Protein AF-A0A7K1C9X3-F1 (afdb_monomer)

Sequence (75 aa):
MRASLAVAEEQLAHLADEAEEKGLKALVSETPGADLEYREARRHADAMVRHRDAVKASIAELEARQDQLLDQLGS

Secondary structure (DSSP, 8-state):
-HHHHHHHHHHHHHHHHHHHHHHHHHHHH--HHHHHHHHHHHHHHHHHHHHHHHHHHHHHHHHHHHHHHHHHHH-

Radius of gyration: 18.95 Å; Cα contacts (8 Å, |Δi|>4): 45; chains: 1; bounding box: 44×15×54 Å

pLDDT: mean 95.87, std 5.35, range [60.16, 98.62]

Mean predicted aligned error: 3.59 Å

Solvent-accessible surface area (backbone atoms only — not comparable to full-atom values): 3893 Å² total; per-residue (Å²): 104,73,68,56,45,53,53,38,51,52,54,30,51,55,33,44,52,53,19,49,54,31,43,55,49,18,71,73,62,74,39,75,64,36,48,49,54,18,54,52,32,42,52,51,24,57,51,34,50,54,49,41,52,52,49,52,51,54,50,54,53,52,50,55,52,48,52,55,51,50,54,66,73,74,106

Structure (mmCIF, N/CA/C/O backbone):
data_AF-A0A7K1C9X3-F1
#
_entry.id   AF-A0A7K1C9X3-F1
#
loop_
_atom_site.group_PDB
_atom_site.id
_atom_site.type_symbol
_atom_site.label_atom_id
_atom_site.label_alt_id
_atom_site.label_comp_id
_atom_site.label_asym_id
_atom_site.label_entity_id
_atom_site.label_seq_id
_atom_site.pdbx_PDB_ins_code
_atom_site.Cartn_x
_atom_site.Cartn_y
_atom_site.Cartn_z
_atom_site.occupancy
_atom_site.B_iso_or_equiv
_atom_site.auth_seq_id
_atom_site.auth_comp_id
_atom_site.auth_asym_id
_atom_site.auth_atom_id
_atom_site.pdbx_PDB_model_num
ATOM 1 N N . MET A 1 1 ? -4.160 5.858 13.242 1.00 81.62 1 MET A N 1
ATOM 2 C CA . MET A 1 1 ? -4.344 4.805 12.221 1.00 81.62 1 MET A CA 1
ATOM 3 C C . MET A 1 1 ? -4.969 5.310 10.927 1.00 81.62 1 MET A C 1
ATOM 5 O O . MET A 1 1 ? -4.365 5.077 9.898 1.00 81.62 1 MET A O 1
ATOM 9 N N . ARG A 1 2 ? -6.082 6.064 10.928 1.00 86.31 2 ARG A N 1
ATOM 10 C CA . ARG A 1 2 ? -6.607 6.664 9.676 1.00 86.31 2 ARG A CA 1
ATOM 11 C C . ARG A 1 2 ? -5.609 7.602 8.973 1.00 86.31 2 ARG A C 1
ATOM 13 O O . ARG A 1 2 ? -5.444 7.510 7.768 1.00 86.31 2 ARG A O 1
ATOM 20 N N . ALA A 1 3 ? -4.865 8.416 9.729 1.00 93.06 3 ALA A N 1
ATOM 21 C CA . ALA A 1 3 ? -3.752 9.198 9.176 1.00 93.06 3 ALA A CA 1
ATOM 22 C C . ALA A 1 3 ? -2.624 8.310 8.611 1.00 93.06 3 ALA A C 1
ATOM 24 O O . ALA A 1 3 ? -2.077 8.601 7.558 1.00 93.06 3 ALA A O 1
ATOM 25 N N . SER A 1 4 ? -2.310 7.194 9.277 1.00 91.31 4 SER A N 1
ATOM 26 C CA . SER A 1 4 ? -1.331 6.210 8.794 1.00 91.31 4 SER A CA 1
ATOM 27 C C . SER A 1 4 ? -1.786 5.542 7.493 1.00 91.31 4 SER A C 1
ATOM 29 O O . SER A 1 4 ? -0.964 5.307 6.618 1.00 91.31 4 SER A O 1
ATOM 31 N N . LEU A 1 5 ? -3.090 5.275 7.350 1.00 96.38 5 LEU A N 1
ATOM 32 C CA . LEU A 1 5 ? -3.671 4.773 6.108 1.00 96.38 5 LEU A CA 1
ATOM 33 C C . LEU A 1 5 ? -3.544 5.801 4.980 1.00 96.38 5 LEU A C 1
ATOM 35 O O . LEU A 1 5 ? -3.114 5.429 3.898 1.00 96.38 5 LEU A O 1
ATOM 39 N N . ALA A 1 6 ? -3.841 7.076 5.245 1.00 97.44 6 ALA A N 1
ATOM 40 C CA . ALA A 1 6 ? -3.690 8.137 4.250 1.00 97.44 6 ALA A CA 1
ATOM 41 C C . ALA A 1 6 ? -2.239 8.255 3.748 1.00 97.44 6 ALA A C 1
ATOM 43 O O . ALA A 1 6 ? -2.011 8.314 2.545 1.00 97.44 6 ALA A O 1
ATOM 44 N N . VAL A 1 7 ? -1.257 8.194 4.656 1.00 97.44 7 VAL A N 1
ATOM 45 C CA . VAL A 1 7 ? 0.169 8.176 4.285 1.00 97.44 7 VAL A CA 1
ATOM 46 C C . VAL A 1 7 ? 0.510 6.941 3.446 1.00 97.44 7 VAL A C 1
ATOM 48 O O . VAL A 1 7 ? 1.179 7.063 2.426 1.00 97.44 7 VAL A O 1
ATOM 51 N N . ALA A 1 8 ? 0.033 5.753 3.829 1.00 96.81 8 ALA A N 1
ATOM 52 C CA . ALA A 1 8 ? 0.278 4.532 3.060 1.00 96.81 8 ALA A CA 1
ATOM 53 C C . ALA A 1 8 ? -0.367 4.578 1.661 1.00 96.81 8 ALA A C 1
ATOM 55 O O . ALA A 1 8 ? 0.191 4.043 0.706 1.00 96.81 8 ALA A O 1
ATOM 56 N N . GLU A 1 9 ? -1.532 5.216 1.525 1.00 98.25 9 GLU A N 1
ATOM 57 C CA . GLU A 1 9 ? -2.207 5.421 0.240 1.00 98.25 9 GLU A CA 1
ATOM 58 C C . GLU A 1 9 ? -1.455 6.424 -0.647 1.00 98.25 9 GLU A C 1
ATOM 60 O O . GLU A 1 9 ? -1.291 6.160 -1.837 1.00 98.25 9 GLU A O 1
ATOM 65 N N . GLU A 1 10 ? -0.918 7.507 -0.079 1.00 98.19 10 GLU A N 1
ATOM 66 C CA . GLU A 1 10 ? -0.055 8.459 -0.794 1.00 98.19 10 GLU A CA 1
ATOM 67 C C . GLU A 1 10 ? 1.246 7.797 -1.273 1.00 98.19 10 GLU A C 1
ATOM 69 O O . GLU A 1 10 ? 1.621 7.913 -2.441 1.00 98.19 10 GLU A O 1
ATOM 74 N N . GLN A 1 11 ? 1.910 7.037 -0.399 1.00 97.81 11 GLN A N 1
ATOM 75 C CA . GLN A 1 11 ? 3.126 6.302 -0.755 1.00 97.81 11 GLN A CA 1
ATOM 76 C C . GLN A 1 11 ? 2.863 5.254 -1.837 1.00 97.81 11 GLN A C 1
ATOM 78 O O . GLN A 1 11 ? 3.682 5.080 -2.739 1.00 97.81 11 GLN A O 1
ATOM 83 N N . LEU A 1 12 ? 1.727 4.555 -1.762 1.00 98.50 12 LEU A N 1
ATOM 84 C CA . LEU A 1 12 ? 1.328 3.605 -2.793 1.00 98.50 12 LEU A CA 1
ATOM 85 C C . LEU A 1 12 ? 1.105 4.302 -4.138 1.00 98.50 12 LEU A C 1
ATOM 87 O O . LEU A 1 12 ? 1.577 3.785 -5.145 1.00 98.50 12 LEU A O 1
ATOM 91 N N . ALA A 1 13 ? 0.416 5.446 -4.157 1.00 98.44 13 ALA A N 1
ATOM 92 C CA . ALA A 1 13 ? 0.193 6.204 -5.386 1.00 98.44 13 ALA A CA 1
ATOM 93 C C . ALA A 1 13 ? 1.527 6.591 -6.039 1.00 98.44 13 ALA A C 1
ATOM 95 O O . ALA A 1 13 ? 1.759 6.269 -7.199 1.00 98.44 13 ALA A O 1
ATOM 96 N N . HIS A 1 14 ? 2.455 7.148 -5.257 1.00 98.38 14 HIS A N 1
ATOM 97 C CA . HIS A 1 14 ? 3.777 7.520 -5.755 1.00 98.38 14 HIS A CA 1
ATOM 98 C C . HIS A 1 14 ? 4.561 6.330 -6.340 1.00 98.38 14 HIS A C 1
ATOM 100 O O . HIS A 1 14 ? 5.118 6.426 -7.431 1.00 98.38 14 HIS A O 1
ATOM 106 N N . LEU A 1 15 ? 4.584 5.190 -5.640 1.00 98.44 15 LEU A N 1
ATOM 107 C CA . LEU A 1 15 ? 5.297 3.995 -6.105 1.00 98.44 15 LEU A CA 1
ATOM 108 C C . LEU A 1 15 ? 4.638 3.350 -7.330 1.00 98.44 15 LEU A C 1
ATOM 110 O O . LEU A 1 15 ? 5.326 2.744 -8.153 1.00 98.44 15 LEU A O 1
ATOM 114 N N . ALA A 1 16 ? 3.312 3.440 -7.440 1.00 98.38 16 ALA A N 1
ATOM 115 C CA . ALA A 1 16 ? 2.584 2.960 -8.606 1.00 98.38 16 ALA A CA 1
ATOM 116 C C . ALA A 1 16 ? 2.917 3.806 -9.842 1.00 98.38 16 ALA A C 1
ATOM 118 O O . ALA A 1 16 ? 3.245 3.229 -10.880 1.00 98.38 16 ALA A O 1
ATOM 119 N N . ASP A 1 17 ? 2.923 5.132 -9.695 1.00 98.38 17 ASP A N 1
ATOM 120 C CA . ASP A 1 17 ? 3.290 6.069 -10.760 1.00 98.38 17 ASP A CA 1
ATOM 121 C C . ASP A 1 17 ? 4.742 5.839 -11.221 1.00 98.38 17 ASP A C 1
ATOM 123 O O . ASP A 1 17 ? 5.014 5.736 -12.417 1.00 98.38 17 ASP A O 1
ATOM 127 N N . GLU A 1 18 ? 5.679 5.654 -10.283 1.00 98.31 18 GLU A N 1
ATOM 128 C CA . GLU A 1 18 ? 7.082 5.351 -10.602 1.00 98.31 18 GLU A CA 1
ATOM 129 C C . GLU A 1 18 ? 7.228 4.021 -11.366 1.00 98.31 18 GLU A C 1
ATOM 131 O O . GLU A 1 18 ? 8.001 3.910 -12.325 1.00 98.31 18 GLU A O 1
ATOM 136 N N . ALA A 1 19 ? 6.487 2.986 -10.957 1.00 98.19 19 ALA A N 1
ATOM 137 C CA . ALA A 1 19 ? 6.496 1.697 -11.640 1.00 98.19 19 ALA A CA 1
ATOM 138 C C . ALA A 1 19 ? 5.896 1.788 -13.053 1.00 98.19 19 ALA A C 1
ATOM 140 O O . ALA A 1 19 ? 6.370 1.095 -13.957 1.00 98.19 19 ALA A O 1
ATOM 141 N N . GLU A 1 20 ? 4.881 2.628 -13.260 1.00 97.88 20 GLU A N 1
ATOM 142 C CA . GLU A 1 20 ? 4.295 2.885 -14.577 1.00 97.88 20 GLU A CA 1
ATOM 143 C C . GLU A 1 20 ? 5.277 3.620 -15.498 1.00 97.88 20 GLU A C 1
ATOM 145 O O . GLU A 1 20 ? 5.519 3.165 -16.620 1.00 97.88 20 GLU A O 1
ATOM 150 N N . GLU A 1 21 ? 5.924 4.682 -15.008 1.00 97.56 21 GLU A N 1
ATOM 151 C CA . GLU A 1 21 ? 6.940 5.428 -15.760 1.00 97.56 21 GLU A CA 1
ATOM 152 C C . GLU A 1 21 ? 8.092 4.514 -16.205 1.00 97.56 21 GLU A C 1
ATOM 154 O O . GLU A 1 21 ? 8.472 4.480 -17.382 1.00 97.56 21 GLU A O 1
ATOM 159 N N . LYS A 1 22 ? 8.622 3.706 -15.280 1.00 97.06 22 LYS A N 1
ATOM 160 C CA . LYS A 1 22 ? 9.683 2.737 -15.589 1.00 97.06 22 LYS A CA 1
ATOM 161 C C . LYS A 1 22 ? 9.212 1.653 -16.554 1.00 97.06 22 LYS A C 1
ATOM 163 O O . LYS A 1 22 ? 9.997 1.224 -17.397 1.00 97.06 22 LYS A O 1
ATOM 168 N N . GLY A 1 23 ? 7.946 1.243 -16.478 1.00 96.06 23 GLY A N 1
ATOM 169 C CA . GLY A 1 23 ? 7.340 0.316 -17.433 1.00 96.06 23 GLY A CA 1
ATOM 170 C C . GLY A 1 23 ? 7.320 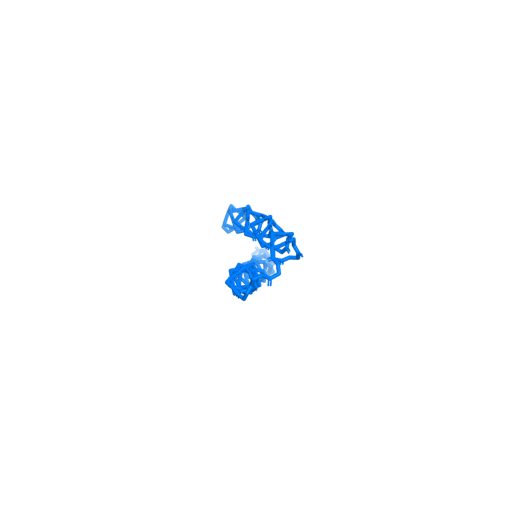0.884 -18.853 1.00 96.06 23 GLY A C 1
ATOM 171 O O . GLY A 1 23 ? 7.738 0.208 -19.793 1.00 96.06 23 GLY A O 1
ATOM 172 N N . LEU A 1 24 ? 6.928 2.151 -19.009 1.00 96.69 24 LEU A N 1
ATOM 173 C CA . LEU A 1 24 ? 6.981 2.841 -20.299 1.00 96.69 24 LEU A CA 1
ATOM 174 C C . LEU A 1 24 ? 8.421 2.931 -20.827 1.00 96.69 24 LEU A C 1
ATOM 176 O O . LEU A 1 24 ? 8.681 2.616 -21.988 1.00 96.69 24 LEU A O 1
ATOM 180 N N . LYS A 1 25 ? 9.377 3.303 -19.970 1.00 94.75 25 LYS A N 1
ATOM 181 C CA . LYS A 1 25 ? 10.799 3.387 -20.336 1.00 94.75 25 LYS A CA 1
ATOM 182 C C . LYS A 1 25 ? 11.375 2.031 -20.758 1.00 94.75 25 LYS A C 1
ATOM 184 O O . LYS A 1 25 ? 12.157 1.987 -21.710 1.00 94.75 25 LYS A O 1
ATOM 189 N N . ALA A 1 26 ? 10.992 0.947 -20.083 1.00 95.44 26 ALA A N 1
ATOM 190 C CA . ALA A 1 26 ? 11.402 -0.416 -20.416 1.00 95.44 26 ALA A CA 1
ATOM 191 C C . ALA A 1 26 ? 10.930 -0.828 -21.816 1.00 95.44 26 ALA A C 1
ATOM 193 O O . ALA A 1 26 ? 11.742 -1.279 -22.625 1.00 95.44 26 ALA A O 1
ATOM 194 N N . LEU A 1 27 ? 9.661 -0.555 -22.137 1.00 94.94 27 LEU A N 1
ATOM 195 C CA . LEU A 1 27 ? 9.091 -0.819 -23.461 1.00 94.94 27 LEU A CA 1
ATOM 196 C C . LEU A 1 27 ? 9.778 -0.022 -24.575 1.00 94.94 27 LEU A C 1
ATOM 198 O O . LEU A 1 27 ? 9.964 -0.544 -25.667 1.00 94.94 27 LEU A O 1
ATOM 202 N N . VAL A 1 28 ? 10.147 1.233 -24.311 1.00 95.00 28 VAL A N 1
ATOM 203 C CA . VAL A 1 28 ? 10.764 2.111 -25.320 1.00 95.00 28 VAL A CA 1
ATOM 204 C C . VAL A 1 28 ? 12.250 1.813 -25.518 1.00 95.00 28 VAL A C 1
ATOM 206 O O . VAL A 1 28 ? 12.761 1.934 -26.627 1.00 95.00 28 VAL A O 1
ATOM 209 N N . SER A 1 29 ? 12.964 1.473 -24.445 1.00 89.94 29 SER A N 1
ATOM 210 C CA . SER A 1 29 ? 14.424 1.343 -24.496 1.00 89.94 29 SER A CA 1
ATOM 211 C C . SER A 1 29 ? 14.881 -0.053 -24.920 1.00 89.94 29 SER A C 1
ATOM 213 O O . SER A 1 29 ? 16.026 -0.194 -25.337 1.00 89.94 29 SER A O 1
ATOM 215 N N . GLU A 1 30 ? 14.036 -1.080 -24.753 1.00 83.69 30 GLU A N 1
ATOM 216 C CA . GLU A 1 30 ? 14.344 -2.500 -25.019 1.00 83.69 30 GLU A CA 1
ATOM 217 C C . GLU A 1 30 ? 15.667 -2.978 -24.380 1.00 83.69 30 GLU A C 1
ATOM 219 O O . GLU A 1 30 ? 16.311 -3.928 -24.830 1.00 83.69 30 GLU A O 1
ATOM 224 N N . THR A 1 31 ? 16.106 -2.311 -23.305 1.00 92.00 31 THR A N 1
ATOM 225 C CA . THR A 1 31 ? 17.348 -2.659 -22.612 1.00 92.00 31 THR A CA 1
ATOM 226 C C . THR A 1 31 ? 17.060 -3.552 -21.406 1.00 92.00 31 THR A C 1
ATOM 228 O O . THR A 1 31 ? 16.140 -3.262 -20.637 1.00 92.00 31 THR A O 1
ATOM 231 N N . PRO A 1 32 ? 17.903 -4.567 -21.138 1.00 89.56 32 PRO A N 1
ATOM 232 C CA . PRO A 1 32 ? 17.778 -5.388 -19.932 1.00 89.56 32 PRO A CA 1
ATOM 233 C C . PRO A 1 32 ? 17.818 -4.586 -18.620 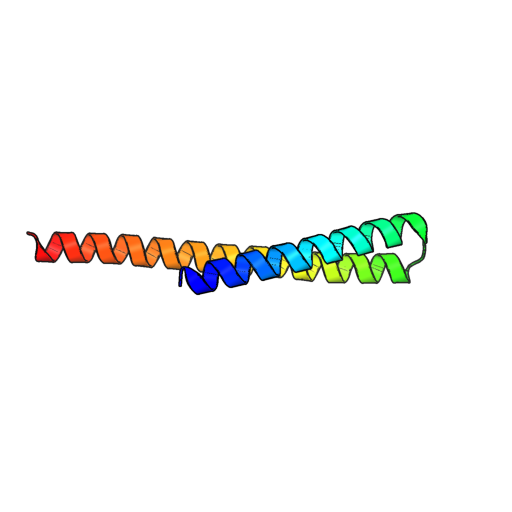1.00 89.56 32 PRO A C 1
ATOM 235 O O . PRO A 1 32 ? 17.235 -5.003 -17.623 1.00 89.56 32 PRO A O 1
ATOM 238 N N . GLY A 1 33 ? 18.504 -3.437 -18.611 1.00 94.56 33 GLY A N 1
ATOM 239 C CA . GLY A 1 33 ? 18.572 -2.552 -17.446 1.00 94.56 33 GLY A CA 1
ATOM 240 C C . GLY A 1 33 ? 17.231 -1.889 -17.129 1.00 94.56 33 GLY A C 1
ATOM 241 O O . GLY A 1 33 ? 16.809 -1.895 -15.977 1.00 94.56 33 GLY A O 1
ATOM 242 N N . ALA A 1 34 ? 16.526 -1.386 -18.145 1.00 94.25 34 ALA A N 1
ATOM 243 C CA . ALA A 1 34 ? 15.214 -0.771 -17.952 1.00 94.25 34 ALA A CA 1
ATOM 244 C C . ALA A 1 34 ? 14.157 -1.799 -17.493 1.00 94.25 34 ALA A C 1
ATOM 246 O O . ALA A 1 34 ? 13.343 -1.502 -16.620 1.00 94.25 34 ALA A O 1
ATOM 247 N N . ASP A 1 35 ? 14.232 -3.036 -17.995 1.00 95.38 35 ASP A N 1
ATOM 248 C CA . ASP A 1 35 ? 13.407 -4.155 -17.521 1.00 95.38 35 ASP A CA 1
ATOM 249 C C . ASP A 1 35 ? 13.644 -4.483 -16.039 1.00 95.38 35 ASP A C 1
ATOM 251 O O . ASP A 1 35 ? 12.703 -4.807 -15.306 1.00 95.38 35 ASP A O 1
ATOM 255 N N . LEU A 1 36 ? 14.900 -4.424 -15.584 1.00 96.94 36 LEU A N 1
ATOM 256 C CA . LEU A 1 36 ? 15.241 -4.637 -14.179 1.00 96.94 36 LEU A CA 1
ATOM 257 C C . LEU A 1 36 ? 14.673 -3.516 -13.300 1.00 96.94 36 LEU A C 1
ATOM 259 O O . LEU A 1 36 ? 13.984 -3.818 -12.325 1.00 96.94 36 LEU A O 1
ATOM 263 N N . GLU A 1 37 ? 14.892 -2.253 -13.682 1.00 97.06 37 GLU A N 1
ATOM 264 C CA . GLU A 1 37 ? 14.366 -1.076 -12.973 1.00 97.06 37 GLU A CA 1
ATOM 265 C C . GLU A 1 37 ? 12.839 -1.152 -12.817 1.00 97.06 37 GLU A C 1
ATOM 267 O O . GLU A 1 37 ? 12.308 -0.924 -11.726 1.00 97.06 37 GLU A O 1
ATOM 272 N N . TYR A 1 38 ? 12.130 -1.522 -13.889 1.00 97.38 38 TYR A N 1
ATOM 273 C CA . TYR A 1 38 ? 10.683 -1.727 -13.862 1.00 97.38 38 TYR A CA 1
ATOM 274 C C . TYR A 1 38 ? 10.275 -2.826 -12.874 1.00 97.38 38 TYR A C 1
ATOM 276 O O . TYR A 1 38 ? 9.384 -2.627 -12.045 1.00 97.38 38 TYR A O 1
ATOM 284 N N . ARG A 1 39 ? 10.936 -3.991 -12.919 1.00 97.50 39 ARG A N 1
ATOM 285 C CA . ARG A 1 39 ? 10.623 -5.113 -12.019 1.00 97.50 39 ARG A CA 1
ATOM 286 C C . ARG A 1 39 ? 10.852 -4.757 -10.555 1.00 97.50 39 ARG A C 1
ATOM 288 O O . ARG A 1 39 ? 10.092 -5.217 -9.706 1.00 97.50 39 ARG A O 1
ATOM 295 N N . GLU A 1 40 ? 11.885 -3.983 -10.247 1.00 98.25 40 GLU A N 1
ATOM 296 C CA . GLU A 1 40 ? 12.158 -3.519 -8.885 1.00 98.25 40 GLU A CA 1
ATOM 297 C C . GLU A 1 40 ? 11.081 -2.545 -8.408 1.00 98.25 40 GLU A C 1
ATOM 299 O O . GLU A 1 40 ? 10.459 -2.788 -7.372 1.00 98.25 40 GLU A O 1
ATOM 304 N N . ALA A 1 41 ? 10.774 -1.515 -9.201 1.00 98.25 41 ALA A N 1
ATOM 305 C CA . ALA A 1 41 ? 9.716 -0.558 -8.882 1.00 98.25 41 ALA A CA 1
ATOM 306 C C . ALA A 1 41 ? 8.359 -1.251 -8.689 1.00 98.25 41 ALA A C 1
ATOM 308 O O . ALA A 1 41 ? 7.652 -0.995 -7.713 1.00 98.25 41 ALA A O 1
ATOM 309 N N . ARG A 1 42 ? 8.034 -2.229 -9.545 1.00 98.25 42 ARG A N 1
ATOM 310 C CA . ARG A 1 42 ? 6.811 -3.024 -9.408 1.00 98.25 42 ARG A CA 1
ATOM 311 C C . ARG A 1 42 ? 6.765 -3.808 -8.097 1.00 98.25 42 ARG A C 1
ATOM 313 O O . ARG A 1 42 ? 5.740 -3.797 -7.423 1.00 98.25 42 ARG A O 1
ATOM 320 N N . ARG A 1 43 ? 7.870 -4.443 -7.691 1.00 98.56 43 ARG A N 1
ATOM 321 C CA . ARG A 1 43 ? 7.939 -5.151 -6.399 1.00 98.56 43 ARG A CA 1
ATOM 322 C C . ARG A 1 43 ? 7.746 -4.207 -5.217 1.0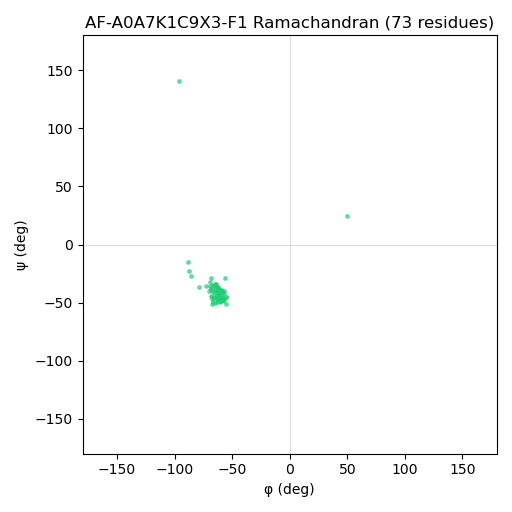0 98.56 43 ARG A C 1
ATOM 324 O O . ARG A 1 43 ? 7.133 -4.615 -4.230 1.00 98.56 43 ARG A O 1
ATOM 331 N N . HIS A 1 44 ? 8.259 -2.979 -5.298 1.00 98.31 44 HIS A N 1
ATOM 332 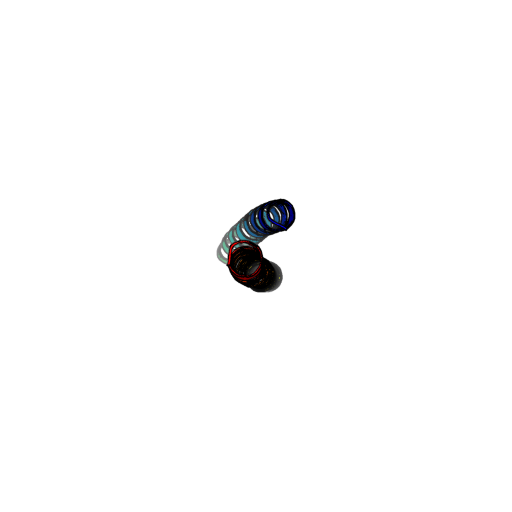C CA . HIS A 1 44 ? 8.050 -1.968 -4.263 1.00 98.31 44 HIS A CA 1
ATOM 333 C C . HIS A 1 44 ? 6.580 -1.557 -4.166 1.00 98.31 44 HIS A C 1
ATOM 335 O O . HIS A 1 44 ? 6.027 -1.580 -3.064 1.00 98.31 44 HIS A O 1
ATOM 341 N N . ALA A 1 45 ? 5.921 -1.291 -5.297 1.00 98.50 45 ALA A N 1
ATOM 342 C CA . ALA A 1 45 ? 4.485 -1.023 -5.329 1.00 98.50 45 ALA A CA 1
ATOM 343 C C . ALA A 1 45 ? 3.678 -2.197 -4.734 1.00 98.50 45 ALA A C 1
ATOM 345 O O . ALA A 1 45 ? 2.867 -1.996 -3.833 1.00 98.50 45 ALA A O 1
ATOM 346 N N . ASP A 1 46 ? 3.972 -3.441 -5.130 1.00 98.56 46 ASP A N 1
ATOM 347 C CA . ASP A 1 46 ? 3.289 -4.640 -4.617 1.00 98.56 46 ASP A CA 1
ATOM 348 C C . ASP A 1 46 ? 3.522 -4.866 -3.108 1.00 98.56 46 ASP A C 1
ATOM 350 O O . ASP A 1 46 ? 2.668 -5.398 -2.391 1.00 98.56 46 ASP A O 1
ATOM 354 N N . ALA A 1 47 ? 4.702 -4.512 -2.592 1.00 98.50 47 ALA A N 1
ATOM 355 C CA . ALA A 1 47 ? 4.968 -4.527 -1.155 1.00 98.50 47 ALA A CA 1
ATOM 356 C C . ALA A 1 47 ? 4.148 -3.452 -0.424 1.00 98.50 47 ALA A C 1
ATOM 358 O O . ALA A 1 47 ? 3.593 -3.730 0.642 1.00 98.50 47 ALA A O 1
ATOM 359 N N . MET A 1 48 ? 4.008 -2.262 -1.015 1.00 98.38 48 MET A N 1
ATOM 360 C CA . MET A 1 48 ? 3.221 -1.174 -0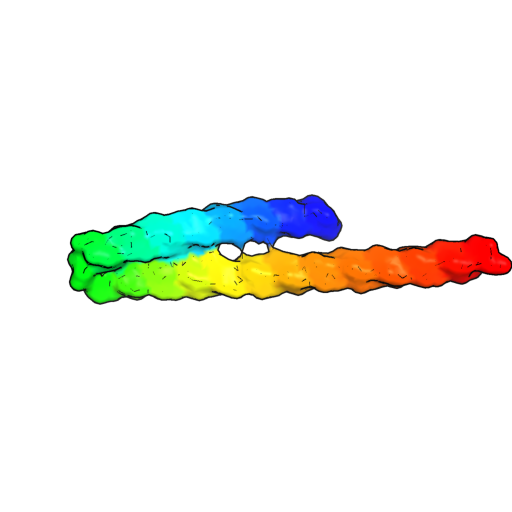.438 1.00 98.38 48 MET A CA 1
ATOM 361 C C . MET A 1 48 ? 1.717 -1.468 -0.442 1.00 98.38 48 MET A C 1
ATOM 363 O O . MET A 1 48 ? 1.043 -1.168 0.541 1.00 98.38 48 MET A O 1
ATOM 367 N N . VAL A 1 49 ? 1.196 -2.147 -1.473 1.00 98.62 49 VAL A N 1
ATOM 368 C CA . VAL A 1 49 ? -0.192 -2.654 -1.487 1.00 98.62 49 VAL A CA 1
ATOM 369 C C . VAL A 1 49 ? -0.445 -3.544 -0.272 1.00 98.62 49 VAL A C 1
ATOM 371 O O . VAL A 1 49 ? -1.378 -3.299 0.492 1.00 98.62 49 VAL A O 1
ATOM 374 N N . ARG A 1 50 ? 0.431 -4.531 -0.039 1.00 98.56 50 ARG A N 1
ATOM 375 C CA . ARG A 1 50 ? 0.323 -5.441 1.114 1.00 98.56 50 ARG A CA 1
ATOM 376 C C . ARG A 1 50 ? 0.379 -4.694 2.446 1.00 98.56 50 ARG A C 1
ATOM 378 O O . ARG A 1 50 ? -0.361 -5.035 3.365 1.00 98.56 50 ARG A O 1
ATOM 385 N N . HIS A 1 51 ? 1.225 -3.670 2.549 1.00 98.06 51 HIS A N 1
ATOM 386 C CA . HIS A 1 51 ? 1.295 -2.828 3.741 1.00 98.06 51 HIS A CA 1
ATOM 387 C C . HIS A 1 51 ? -0.006 -2.041 3.971 1.00 98.06 51 HIS A C 1
ATOM 389 O O . HIS A 1 51 ? -0.575 -2.109 5.060 1.00 98.06 51 HIS A O 1
ATOM 395 N N . ARG A 1 52 ? -0.516 -1.351 2.942 1.00 98.25 52 ARG A N 1
ATOM 396 C CA . ARG A 1 52 ? -1.785 -0.605 2.988 1.00 98.25 52 ARG A CA 1
ATOM 397 C C . ARG A 1 52 ? -2.938 -1.512 3.414 1.00 98.25 52 ARG A C 1
ATOM 399 O O . ARG A 1 52 ? -3.733 -1.136 4.276 1.00 98.25 52 ARG A O 1
ATOM 406 N N . ASP A 1 53 ? -3.012 -2.713 2.848 1.00 98.44 53 ASP A N 1
ATOM 407 C CA . ASP A 1 53 ? -4.055 -3.692 3.166 1.00 98.44 53 ASP A CA 1
ATOM 408 C C . ASP A 1 53 ? -3.967 -4.173 4.623 1.00 98.44 53 ASP A C 1
ATOM 410 O O . ASP A 1 53 ? -4.991 -4.262 5.302 1.00 98.44 53 ASP A O 1
ATOM 414 N N . ALA A 1 54 ? -2.758 -4.393 5.148 1.00 97.88 54 ALA A N 1
ATOM 415 C CA . ALA A 1 54 ? -2.557 -4.724 6.559 1.00 97.88 54 ALA A CA 1
ATOM 416 C C . ALA A 1 54 ? -3.004 -3.586 7.497 1.00 97.88 54 ALA A C 1
ATOM 418 O O . ALA A 1 54 ? -3.649 -3.839 8.516 1.00 97.88 54 ALA A O 1
ATOM 419 N N . VAL A 1 55 ? -2.727 -2.325 7.140 1.00 97.56 55 VAL A N 1
ATOM 420 C CA . VAL A 1 55 ? -3.204 -1.156 7.902 1.00 97.56 55 VAL A CA 1
ATOM 421 C C . VAL A 1 55 ? -4.734 -1.081 7.888 1.00 97.56 55 VAL A C 1
ATOM 423 O O . VAL A 1 55 ? -5.340 -0.859 8.937 1.00 97.56 55 VAL A O 1
ATOM 426 N N . LYS A 1 56 ? -5.373 -1.311 6.732 1.00 98.25 56 LYS A N 1
ATOM 427 C CA . LYS A 1 56 ? -6.842 -1.373 6.622 1.00 98.25 56 LYS A CA 1
ATOM 428 C C . LYS A 1 56 ? -7.442 -2.459 7.510 1.00 98.25 56 LYS A C 1
ATOM 430 O O . LYS A 1 56 ? -8.407 -2.187 8.218 1.00 98.25 56 LYS A O 1
ATOM 435 N N . ALA A 1 57 ? -6.861 -3.657 7.495 1.00 98.12 57 ALA A N 1
ATOM 436 C CA . ALA A 1 57 ? -7.324 -4.766 8.323 1.00 98.12 57 ALA A CA 1
ATOM 437 C C . ALA A 1 57 ? -7.233 -4.433 9.822 1.00 98.12 57 ALA A C 1
ATOM 439 O O . ALA A 1 57 ? -8.196 -4.644 10.554 1.00 98.12 57 ALA A O 1
ATOM 440 N N . SER A 1 58 ? -6.121 -3.834 10.261 1.00 97.75 58 SER A N 1
ATOM 441 C CA . SER A 1 58 ? -5.943 -3.424 11.659 1.00 97.75 58 SER A CA 1
ATOM 442 C C . SER A 1 58 ? -6.944 -2.348 12.094 1.00 97.75 58 SER A C 1
ATOM 444 O O . SER A 1 58 ? -7.458 -2.405 13.210 1.00 97.75 58 SER A O 1
ATOM 446 N N . ILE A 1 59 ? -7.267 -1.387 11.219 1.00 97.31 59 ILE A N 1
ATOM 447 C CA . ILE A 1 59 ? -8.312 -0.388 11.495 1.00 97.31 59 ILE A CA 1
ATOM 448 C C . ILE A 1 59 ? -9.663 -1.072 11.706 1.00 97.31 59 ILE A C 1
ATOM 450 O O . ILE A 1 59 ? -10.309 -0.806 12.715 1.00 97.31 59 ILE A O 1
ATOM 454 N N . ALA A 1 60 ? -10.056 -1.968 10.799 1.00 97.94 60 ALA A N 1
ATOM 455 C CA . ALA A 1 60 ? -11.336 -2.666 10.886 1.00 97.94 60 ALA A CA 1
ATOM 456 C C . ALA A 1 60 ? -11.446 -3.525 12.159 1.00 97.94 60 ALA A C 1
ATOM 458 O O . ALA A 1 60 ? -12.490 -3.542 12.807 1.00 97.94 60 ALA A O 1
ATOM 459 N N . GLU A 1 61 ? -10.363 -4.202 12.553 1.00 98.00 61 GLU A N 1
ATOM 460 C CA . GLU A 1 61 ? -10.307 -4.967 13.804 1.00 98.00 61 GLU A CA 1
ATOM 461 C C . GLU A 1 61 ? -10.511 -4.067 15.032 1.00 98.00 61 GLU A C 1
ATOM 463 O O . GLU A 1 61 ? -11.292 -4.395 15.927 1.00 98.00 61 GLU A O 1
ATOM 468 N N . LEU A 1 62 ? -9.838 -2.914 15.073 1.00 97.19 62 LEU A N 1
ATOM 469 C CA . LEU A 1 62 ? -9.947 -1.975 16.188 1.00 97.19 62 LEU A CA 1
ATOM 470 C C . LEU A 1 62 ? -11.324 -1.310 16.258 1.00 97.19 62 LEU A C 1
ATOM 472 O O . LEU A 1 62 ? -11.829 -1.108 17.359 1.00 97.19 62 LEU A O 1
ATOM 476 N N . GLU A 1 63 ? -11.930 -0.989 15.115 1.00 97.38 63 GLU A N 1
ATOM 477 C CA . GLU A 1 63 ? -13.299 -0.464 15.035 1.00 97.38 63 GLU A CA 1
ATOM 478 C C . GLU A 1 63 ? -14.301 -1.499 15.560 1.00 97.38 63 GLU A C 1
ATOM 480 O O . GLU A 1 63 ? -15.051 -1.204 16.487 1.00 97.38 63 GLU A O 1
ATOM 485 N N . ALA A 1 64 ? -14.219 -2.750 15.096 1.00 98.12 64 ALA A N 1
ATOM 486 C CA . ALA A 1 64 ? -15.069 -3.82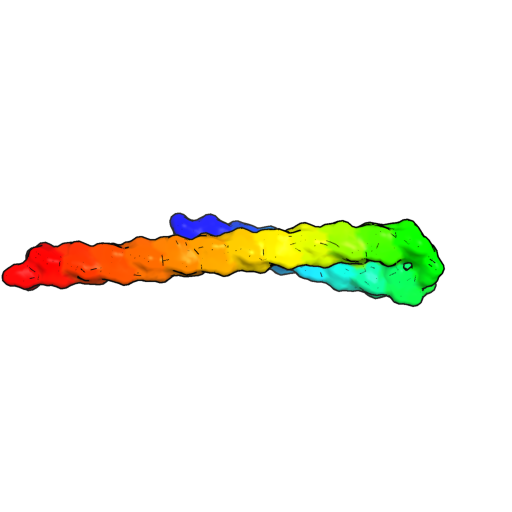7 15.600 1.00 98.12 64 ALA A CA 1
ATOM 487 C C . ALA A 1 64 ? -14.878 -4.062 17.108 1.00 98.12 64 ALA A C 1
ATOM 489 O O . ALA A 1 64 ? -15.839 -4.311 17.840 1.00 98.12 64 ALA A O 1
ATOM 490 N N . ARG A 1 65 ? -13.637 -3.972 17.604 1.00 97.88 65 ARG A N 1
ATOM 491 C CA . ARG A 1 65 ? -13.357 -4.106 19.036 1.00 97.88 65 ARG A CA 1
ATOM 492 C C . ARG A 1 65 ? -13.914 -2.934 19.841 1.00 97.88 65 ARG A C 1
ATOM 494 O O . ARG A 1 65 ? -14.381 -3.147 20.957 1.00 97.88 65 ARG A O 1
ATOM 501 N N . GLN A 1 66 ? -13.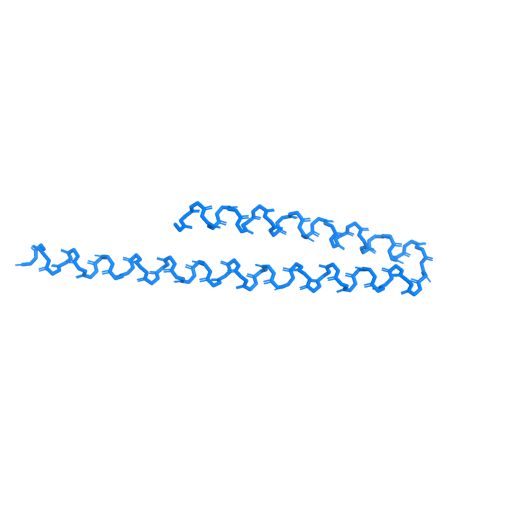847 -1.719 19.305 1.00 97.00 66 GLN A N 1
ATOM 502 C CA . GLN A 1 66 ? -14.436 -0.536 19.924 1.00 97.00 66 GLN A CA 1
ATOM 503 C C . GLN A 1 66 ? -15.953 -0.686 20.042 1.00 97.00 66 GLN A C 1
ATOM 505 O O . GLN A 1 66 ? -16.471 -0.494 21.139 1.00 97.00 66 GLN A O 1
ATOM 510 N N . ASP A 1 67 ? -16.632 -1.100 18.973 1.00 97.69 67 ASP A N 1
ATOM 511 C CA . ASP A 1 67 ? -18.083 -1.319 18.977 1.00 97.69 67 ASP A CA 1
ATOM 512 C C . ASP A 1 67 ? -18.488 -2.350 20.040 1.00 97.69 67 ASP A C 1
ATOM 514 O O . ASP A 1 67 ? -19.327 -2.069 20.891 1.00 97.69 67 ASP A O 1
ATOM 518 N N . GLN A 1 68 ? -17.793 -3.493 20.102 1.00 97.81 68 GLN A N 1
ATOM 519 C CA . GLN A 1 68 ? -18.029 -4.510 21.138 1.00 97.81 68 GLN A CA 1
ATOM 520 C C . GLN A 1 68 ? -17.883 -3.972 22.567 1.00 97.81 68 GLN A C 1
ATOM 522 O O . GLN A 1 68 ? -18.612 -4.383 23.468 1.00 97.81 68 GLN A O 1
ATOM 527 N N . LEU A 1 69 ? -16.891 -3.112 22.805 1.00 97.62 69 LEU A N 1
ATOM 528 C CA . LEU A 1 69 ? -16.660 -2.527 24.125 1.00 97.62 69 LEU A CA 1
ATOM 529 C C . LEU A 1 69 ? -17.723 -1.477 24.465 1.00 97.62 69 LEU A C 1
ATOM 531 O O . LEU A 1 69 ? -18.121 -1.379 25.622 1.00 97.62 69 LEU A O 1
ATOM 535 N N . LEU A 1 70 ? -18.189 -0.710 23.478 1.00 97.69 70 LEU A N 1
ATOM 536 C CA . LEU A 1 70 ? -19.279 0.248 23.654 1.00 97.69 70 LEU A CA 1
ATOM 537 C C . LEU A 1 70 ? -20.595 -0.462 23.978 1.00 97.69 70 LEU A C 1
ATOM 539 O O . LEU A 1 70 ? -21.282 -0.040 24.907 1.00 97.69 70 LEU A O 1
ATOM 543 N N . ASP A 1 71 ? -20.891 -1.572 23.300 1.00 97.12 71 ASP A N 1
ATOM 544 C CA . ASP A 1 71 ? -22.063 -2.402 23.593 1.00 97.12 71 ASP A CA 1
ATOM 545 C C . ASP A 1 71 ? -22.044 -2.915 25.042 1.00 97.12 71 ASP A C 1
ATOM 547 O O . ASP A 1 71 ? -23.062 -2.858 25.723 1.00 97.12 71 ASP A O 1
ATOM 551 N N . GLN A 1 72 ? -20.880 -3.345 25.551 1.00 95.94 72 GLN A N 1
ATOM 552 C CA . GLN A 1 72 ? -20.716 -3.816 26.938 1.00 95.94 72 GLN A CA 1
ATOM 553 C C . GLN A 1 72 ? -20.867 -2.718 27.997 1.00 95.94 72 GLN A C 1
ATOM 555 O O . GLN A 1 72 ? -21.205 -3.015 29.139 1.00 95.94 72 GLN A O 1
ATOM 560 N N . LEU A 1 73 ? -20.545 -1.468 27.657 1.00 95.38 73 LEU A N 1
ATOM 561 C CA . LEU A 1 73 ? -20.672 -0.328 28.570 1.00 95.38 73 LEU A CA 1
ATOM 562 C C . LEU A 1 73 ? -22.078 0.282 28.548 1.00 95.38 73 LEU A C 1
ATOM 564 O O . LEU A 1 73 ? -22.476 0.925 29.518 1.00 95.38 73 LEU A O 1
ATOM 568 N N . GLY A 1 74 ? -22.791 0.138 27.428 1.00 87.69 74 GLY A N 1
ATOM 569 C CA . GLY A 1 74 ? -24.165 0.605 27.251 1.00 87.69 74 GLY A CA 1
ATOM 570 C C . GLY A 1 74 ? -25.237 -0.403 27.678 1.00 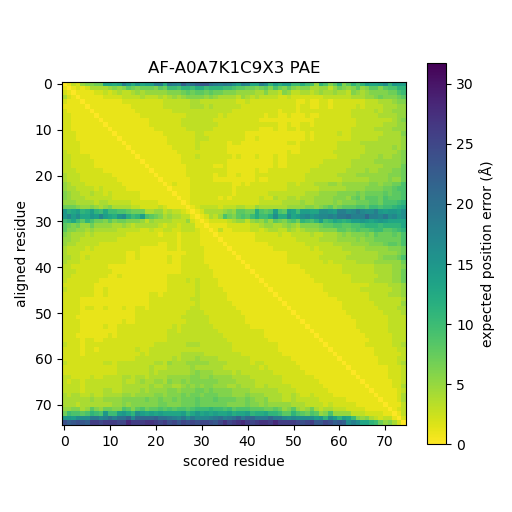87.69 74 GLY A C 1
ATOM 571 O O . GLY A 1 74 ? -26.394 -0.005 27.821 1.00 87.69 74 GLY A O 1
ATOM 572 N N . SER A 1 75 ? -24.864 -1.675 27.866 1.00 60.16 75 SER A N 1
ATOM 573 C CA . SER A 1 75 ? -25.692 -2.744 28.447 1.00 60.16 75 SER A CA 1
ATOM 574 C C . SER A 1 75 ? -25.657 -2.742 29.970 1.00 60.16 75 SER A C 1
ATOM 576 O O . SER A 1 75 ? -26.732 -2.930 30.580 1.00 60.16 75 SER A O 1
#

Nearest PDB structures (foldseek):
  2ic9-assembly1_A  TM=9.739E-01  e=1.977E-01  Orthohantavirus sinnombreense
  2ic6-assembly1_A  TM=9.596E-01  e=2.601E-01  Orthohantavirus sinnombreense
  4fi5-assembly1_A  TM=9.716E-01  e=6.343E-01  Hantaan virus 76-118
  5j0j-assembly1_A  TM=9.506E-01  e=2.180E+00  synthetic construct
  8glt-assembly1_0  TM=9.498E-01  e=2.678E+00  synthet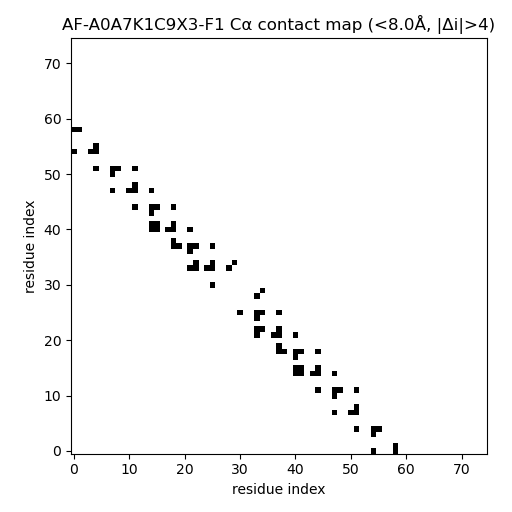ic construct

Foldseek 3Di:
DVVVLVVLVVVLVVLVVQLVVLVVVCVVVVDPVSVVSNVVSVVVSVVSVVVSVVVVVVVVVVVVVVVVVVVVVVD